Protein AF-A0A059C209-F1 (afdb_monomer_lite)

Secondary structure (DSSP, 8-state):
----HHHHHHHHGGGGS-EE-HHHHS--EESSSSTTS-SSHHHHHTT-HHHHHHHHHHHHHHHHHHT-------------------------------S--

Structure (mmCIF, N/CA/C/O backbone):
data_AF-A0A059C209-F1
#
_entry.id   AF-A0A059C209-F1
#
loop_
_atom_site.group_PDB
_atom_site.id
_atom_site.type_symbol
_atom_site.label_atom_id
_atom_site.label_alt_id
_atom_site.label_comp_id
_atom_site.label_asym_id
_atom_site.label_entity_id
_atom_site.label_seq_id
_atom_site.pdbx_PDB_ins_code
_atom_site.Cartn_x
_atom_site.Cartn_y
_atom_site.Cartn_z
_atom_site.occupancy
_atom_site.B_iso_or_equiv
_atom_site.auth_seq_id
_atom_site.auth_comp_id
_atom_site.auth_asym_id
_atom_site.auth_atom_id
_atom_site.pdbx_PDB_model_num
ATOM 1 N N . MET A 1 1 ? 2.624 15.260 -10.906 1.00 76.06 1 MET A N 1
ATOM 2 C CA . MET A 1 1 ? 3.667 14.310 -10.458 1.00 76.06 1 MET A CA 1
ATOM 3 C C . MET A 1 1 ? 4.395 13.603 -11.607 1.00 76.06 1 MET A C 1
ATOM 5 O O . MET A 1 1 ? 5.435 13.039 -11.329 1.00 76.06 1 MET A O 1
ATOM 9 N N . GLY A 1 2 ? 3.947 13.660 -12.874 1.00 94.69 2 GLY A N 1
ATOM 10 C CA . GLY A 1 2 ? 4.754 13.185 -14.020 1.00 94.69 2 GLY A CA 1
ATOM 11 C C . GLY A 1 2 ? 5.023 11.673 -14.075 1.00 94.69 2 GLY A C 1
ATOM 12 O O . GLY A 1 2 ? 5.881 11.251 -14.838 1.00 94.69 2 GLY A O 1
ATOM 13 N N . LEU A 1 3 ? 4.315 10.880 -13.268 1.00 94.44 3 LEU A N 1
ATOM 14 C CA . LEU A 1 3 ? 4.469 9.430 -13.181 1.00 94.44 3 LEU A CA 1
ATOM 15 C C . LEU A 1 3 ? 3.554 8.733 -14.186 1.00 94.44 3 LEU A C 1
ATOM 17 O O . LEU A 1 3 ? 2.405 9.147 -14.362 1.00 94.44 3 LEU A O 1
ATOM 21 N N . SER A 1 4 ? 4.054 7.671 -14.812 1.00 96.00 4 SER A N 1
ATOM 22 C CA . SER A 1 4 ? 3.241 6.775 -15.630 1.00 96.00 4 SER A CA 1
ATOM 23 C C . SER A 1 4 ? 2.430 5.814 -14.757 1.00 96.00 4 SER A C 1
ATOM 25 O O . SER A 1 4 ? 2.733 5.605 -13.583 1.00 96.00 4 SER A O 1
ATOM 27 N N . GLU A 1 5 ? 1.414 5.176 -15.337 1.00 93.88 5 GLU A N 1
ATOM 28 C CA . GLU A 1 5 ? 0.621 4.147 -14.648 1.00 93.88 5 GLU A CA 1
ATOM 29 C C . GLU A 1 5 ? 1.501 3.012 -14.108 1.00 93.88 5 GLU A C 1
ATOM 31 O O . GLU A 1 5 ? 1.297 2.537 -12.993 1.00 93.88 5 GLU A O 1
ATOM 36 N N . LYS A 1 6 ? 2.540 2.630 -14.861 1.00 93.06 6 LYS A N 1
ATOM 37 C CA . LYS A 1 6 ? 3.509 1.613 -14.436 1.00 93.06 6 LYS A CA 1
ATOM 38 C C . LYS A 1 6 ? 4.283 2.052 -13.197 1.00 93.06 6 LYS A C 1
ATOM 40 O O . LYS A 1 6 ? 4.483 1.240 -12.298 1.00 93.06 6 LYS A O 1
ATOM 45 N N . ASP A 1 7 ? 4.668 3.324 -13.129 1.00 94.81 7 ASP A N 1
ATOM 46 C CA . ASP A 1 7 ? 5.369 3.870 -11.965 1.00 94.81 7 ASP A CA 1
ATOM 47 C C . ASP A 1 7 ? 4.449 3.895 -10.741 1.00 94.81 7 ASP A C 1
ATOM 49 O O . ASP A 1 7 ? 4.870 3.549 -9.641 1.00 94.81 7 ASP A O 1
ATOM 53 N N . ILE A 1 8 ? 3.172 4.241 -10.927 1.00 94.94 8 ILE A N 1
ATOM 54 C CA . ILE A 1 8 ? 2.175 4.253 -9.847 1.00 94.94 8 ILE A CA 1
ATOM 55 C C . ILE A 1 8 ? 1.968 2.840 -9.285 1.00 94.94 8 ILE A C 1
ATOM 57 O O . ILE A 1 8 ? 2.003 2.655 -8.068 1.00 94.94 8 ILE A O 1
ATOM 61 N N . VAL A 1 9 ? 1.803 1.835 -10.153 1.00 91.12 9 VAL A N 1
ATOM 62 C CA . VAL A 1 9 ? 1.647 0.433 -9.730 1.00 91.12 9 VAL A CA 1
ATOM 63 C C . VAL A 1 9 ? 2.910 -0.065 -9.029 1.00 91.12 9 VAL A C 1
ATOM 65 O O . VAL A 1 9 ? 2.813 -0.662 -7.957 1.00 91.12 9 VAL A O 1
ATOM 68 N N . ALA A 1 10 ? 4.095 0.235 -9.563 1.00 92.56 10 ALA A N 1
ATOM 69 C CA . ALA A 1 10 ? 5.353 -0.141 -8.925 1.00 92.56 10 ALA A CA 1
ATOM 70 C C . ALA A 1 10 ? 5.498 0.483 -7.524 1.00 92.56 10 ALA A C 1
ATOM 72 O O . ALA A 1 10 ? 5.878 -0.207 -6.580 1.00 92.56 10 ALA A O 1
ATOM 73 N N . LEU A 1 11 ? 5.133 1.759 -7.362 1.00 93.88 11 LEU A N 1
ATOM 74 C CA . LEU A 1 11 ? 5.176 2.448 -6.069 1.00 93.88 11 LEU A CA 1
ATOM 75 C C . LEU A 1 11 ? 4.139 1.917 -5.076 1.00 93.88 11 LEU A C 1
ATOM 77 O O . LEU A 1 11 ? 4.424 1.871 -3.880 1.00 93.88 11 LEU A O 1
ATOM 81 N N . SER A 1 12 ? 2.968 1.471 -5.542 1.00 91.56 12 SER A N 1
ATOM 82 C CA . SER A 1 12 ? 1.961 0.851 -4.667 1.00 91.56 12 SER A CA 1
ATOM 83 C C . SER A 1 12 ? 2.488 -0.405 -3.959 1.00 91.56 12 SER A C 1
ATOM 85 O O . SER A 1 12 ? 2.101 -0.679 -2.824 1.00 91.56 12 SER A O 1
ATOM 87 N N . GLY A 1 13 ? 3.458 -1.098 -4.568 1.00 90.56 13 GLY A N 1
ATOM 88 C CA . GLY A 1 13 ? 4.155 -2.241 -3.977 1.00 90.56 13 GLY A CA 1
ATOM 89 C C . GLY A 1 13 ? 4.962 -1.916 -2.716 1.00 90.56 13 GLY A C 1
ATOM 90 O O . GLY A 1 13 ? 5.338 -2.830 -1.989 1.00 90.56 13 GLY A O 1
ATOM 91 N N . ALA A 1 14 ? 5.188 -0.637 -2.386 1.00 92.19 14 ALA A N 1
ATOM 92 C CA . ALA A 1 14 ? 5.768 -0.255 -1.096 1.00 92.19 14 ALA A CA 1
ATOM 93 C C . ALA A 1 14 ? 4.936 -0.773 0.096 1.00 92.19 14 ALA A C 1
ATOM 95 O O . ALA A 1 14 ? 5.488 -1.020 1.166 1.00 92.19 14 ALA A O 1
ATOM 96 N N . HIS A 1 15 ? 3.634 -1.004 -0.105 1.00 94.06 15 HIS A N 1
ATOM 97 C CA . HIS A 1 15 ? 2.747 -1.609 0.885 1.00 94.06 15 HIS A CA 1
ATOM 98 C C . HIS A 1 15 ? 2.946 -3.119 1.079 1.00 94.06 15 HIS A C 1
ATOM 100 O O . HIS A 1 15 ? 2.295 -3.695 1.939 1.00 94.06 15 HIS A O 1
ATOM 106 N N . THR A 1 16 ? 3.862 -3.786 0.370 1.00 91.94 16 THR A N 1
ATOM 107 C CA . THR A 1 16 ? 4.299 -5.138 0.767 1.00 91.94 16 THR A CA 1
ATOM 108 C C . THR A 1 16 ? 4.847 -5.148 2.198 1.00 91.94 16 THR A C 1
ATOM 110 O O . THR A 1 16 ? 4.696 -6.138 2.913 1.00 91.94 16 THR A O 1
ATOM 113 N N . LEU A 1 17 ? 5.458 -4.038 2.627 1.00 93.25 17 LEU A N 1
ATOM 114 C CA . LEU A 1 17 ? 6.041 -3.885 3.952 1.00 93.25 17 LEU A CA 1
ATOM 115 C C . LEU A 1 17 ? 5.242 -2.903 4.817 1.00 93.25 17 LEU A C 1
ATOM 117 O O . LEU A 1 17 ? 4.678 -1.914 4.346 1.00 93.25 17 LEU A O 1
ATOM 121 N N . GLY A 1 18 ? 5.276 -3.137 6.125 1.00 92.75 18 GLY A N 1
ATOM 122 C CA . GLY A 1 18 ? 4.732 -2.233 7.130 1.00 92.75 18 GLY A CA 1
ATOM 123 C C . GLY A 1 18 ? 3.217 -2.328 7.315 1.00 92.75 18 GLY A C 1
ATOM 124 O O . GLY A 1 18 ? 2.582 -3.354 7.067 1.00 92.75 18 GLY A O 1
ATOM 125 N N . ARG A 1 19 ? 2.642 -1.253 7.860 1.00 92.88 19 ARG A N 1
ATOM 126 C CA . ARG A 1 19 ? 1.245 -1.194 8.302 1.00 92.88 19 ARG A CA 1
ATOM 127 C C . ARG A 1 19 ? 0.703 0.229 8.289 1.00 92.88 19 ARG A C 1
ATOM 129 O O . ARG A 1 19 ? 1.471 1.193 8.322 1.00 92.88 19 ARG A O 1
ATOM 136 N N . ALA A 1 20 ? -0.616 0.348 8.304 1.00 93.00 20 ALA A N 1
ATOM 137 C CA . ALA A 1 20 ? -1.297 1.581 8.656 1.00 93.00 20 ALA A CA 1
ATOM 138 C C . ALA A 1 20 ? -1.257 1.808 10.179 1.00 93.00 20 ALA A C 1
ATOM 140 O O . ALA A 1 20 ? -1.205 0.856 10.966 1.00 93.00 20 ALA A O 1
ATOM 141 N N . HIS A 1 21 ? -1.261 3.082 10.568 1.00 91.81 21 HIS A N 1
ATOM 142 C CA . HIS A 1 21 ? -1.246 3.540 11.953 1.00 91.81 21 HIS A CA 1
ATOM 143 C C . HIS A 1 21 ? -2.415 4.495 12.186 1.00 91.81 21 HIS A C 1
ATOM 145 O O . HIS A 1 21 ? -2.499 5.544 11.531 1.00 91.81 21 HIS A O 1
ATOM 151 N N . GLN A 1 22 ? -3.281 4.157 13.145 1.00 91.81 22 GLN A N 1
ATOM 152 C CA . GLN A 1 22 ? -4.522 4.885 13.406 1.00 91.81 22 GLN A CA 1
ATOM 153 C C . GLN A 1 22 ? -4.275 6.376 13.654 1.00 91.81 22 GLN A C 1
ATOM 155 O O . GLN A 1 22 ? -5.011 7.210 13.131 1.00 91.81 22 GLN A O 1
ATOM 160 N N . GLU A 1 23 ? -3.223 6.726 14.399 1.00 92.81 23 GLU A N 1
ATOM 161 C CA . GLU A 1 23 ? -2.905 8.115 14.732 1.00 92.81 23 GLU A CA 1
ATOM 162 C C . GLU A 1 23 ? -2.464 8.965 13.530 1.00 92.81 23 GLU A C 1
ATOM 164 O O . GLU A 1 23 ? -2.494 10.191 13.611 1.00 92.81 23 GLU A O 1
ATOM 169 N N . ARG A 1 24 ? -2.063 8.339 12.414 1.00 91.12 24 ARG A N 1
ATOM 170 C CA . ARG A 1 24 ? -1.569 9.040 11.216 1.00 91.12 24 ARG A CA 1
ATOM 171 C C . ARG A 1 24 ? -2.577 9.068 10.079 1.00 91.12 24 ARG A C 1
ATOM 173 O O . ARG A 1 24 ? -2.705 10.090 9.414 1.00 91.12 24 ARG A O 1
ATOM 180 N N . SER A 1 25 ? -3.247 7.946 9.825 1.00 88.88 25 SER A N 1
ATOM 181 C CA . SER A 1 25 ? -4.127 7.784 8.661 1.00 88.88 25 SER A CA 1
ATOM 182 C C . SER A 1 25 ? -5.595 7.575 9.020 1.00 88.88 25 SER A C 1
ATOM 184 O O . SER A 1 25 ? -6.436 7.618 8.128 1.00 88.88 25 SER A O 1
ATOM 186 N N . GLY A 1 26 ? -5.923 7.330 10.293 1.00 90.06 26 GLY A N 1
ATOM 187 C CA . GLY A 1 26 ? -7.264 6.904 10.693 1.00 90.06 26 GLY A CA 1
ATOM 188 C C . GLY A 1 26 ? -7.579 5.436 10.373 1.00 90.06 26 GLY A C 1
ATOM 189 O O . GLY A 1 26 ? -8.730 5.028 10.540 1.00 90.06 26 GLY A O 1
ATOM 190 N N . PHE A 1 27 ? -6.580 4.655 9.945 1.00 86.12 27 PHE A N 1
ATOM 191 C CA . PHE A 1 27 ? -6.680 3.217 9.691 1.00 86.12 27 PHE A CA 1
ATOM 192 C C . PHE A 1 27 ? -5.605 2.463 10.473 1.00 86.12 27 PHE A C 1
ATOM 194 O O . PHE A 1 27 ? -4.464 2.920 10.548 1.00 86.12 27 PHE A O 1
ATOM 201 N N . ASP A 1 28 ? -5.950 1.288 10.995 1.00 92.06 28 ASP A N 1
ATOM 202 C CA . ASP A 1 28 ? -5.020 0.402 11.690 1.00 92.06 28 ASP A CA 1
ATOM 203 C C . ASP A 1 28 ? -4.965 -0.973 11.026 1.00 92.06 28 ASP A C 1
ATOM 205 O O . ASP A 1 28 ? -5.999 -1.540 10.671 1.00 92.06 28 ASP A O 1
ATOM 209 N N . GLY A 1 29 ? -3.754 -1.511 10.887 1.00 91.50 29 GLY A N 1
ATOM 210 C CA . GLY A 1 29 ? -3.534 -2.883 10.431 1.00 91.50 29 GLY A CA 1
ATOM 211 C C . GLY A 1 29 ? -2.432 -3.023 9.380 1.00 91.50 29 GLY A C 1
ATOM 212 O O . GLY A 1 29 ? -2.065 -2.047 8.719 1.00 91.50 29 GLY A O 1
ATOM 213 N N . PRO A 1 30 ? -1.851 -4.226 9.248 1.00 92.25 30 PRO A N 1
ATOM 214 C CA . PRO A 1 30 ? -0.844 -4.508 8.237 1.00 92.25 30 PRO A CA 1
ATOM 215 C C . PRO A 1 30 ? -1.463 -4.576 6.838 1.00 92.25 30 PRO A C 1
ATOM 217 O O . PRO A 1 30 ? -2.629 -4.926 6.673 1.00 92.25 30 PRO A O 1
ATOM 220 N N . TRP A 1 31 ? -0.659 -4.261 5.826 1.00 89.50 31 TRP A N 1
ATOM 221 C CA . TRP A 1 31 ? -1.081 -4.325 4.424 1.00 89.50 31 TRP A CA 1
ATOM 222 C C . TRP A 1 31 ? -1.024 -5.738 3.834 1.00 89.50 31 TRP A C 1
ATOM 224 O O . TRP A 1 31 ? -1.649 -5.989 2.810 1.00 89.50 31 TRP A O 1
ATOM 234 N N . THR A 1 32 ? -0.268 -6.641 4.464 1.00 90.31 32 THR A N 1
ATOM 235 C CA . THR A 1 32 ? -0.080 -8.056 4.106 1.00 90.31 32 THR A CA 1
ATOM 236 C C . THR A 1 32 ? -0.084 -8.914 5.376 1.00 90.31 32 THR A C 1
ATOM 238 O O 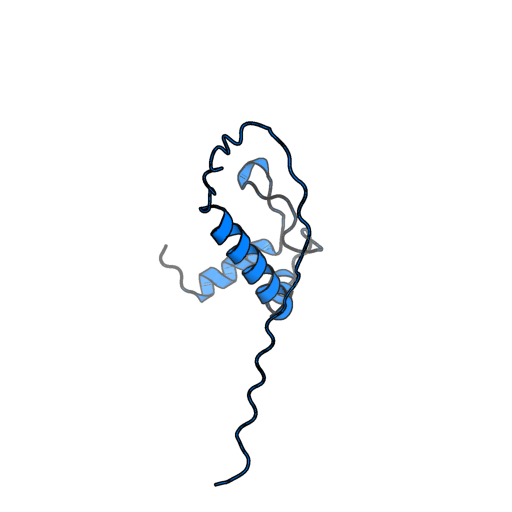. THR A 1 32 ? 0.013 -8.388 6.486 1.00 90.31 32 THR A O 1
ATOM 241 N N . GLN A 1 33 ? -0.200 -10.243 5.252 1.00 89.44 33 GLN A N 1
ATOM 242 C CA . GLN A 1 33 ? -0.159 -11.131 6.428 1.00 89.44 33 GLN A CA 1
ATOM 243 C C . GLN A 1 33 ? 1.215 -11.153 7.116 1.00 89.44 33 GLN A C 1
ATOM 245 O O . GLN A 1 33 ? 1.295 -11.287 8.336 1.00 89.44 33 GLN A O 1
ATOM 250 N N . GLU A 1 34 ? 2.292 -10.992 6.343 1.00 91.56 34 GLU A N 1
ATOM 251 C CA . GLU A 1 34 ? 3.675 -10.969 6.827 1.00 91.56 34 GLU A CA 1
ATOM 252 C C . GLU A 1 34 ? 4.320 -9.593 6.540 1.00 91.56 34 GLU A C 1
ATOM 254 O O . GLU A 1 34 ? 5.170 -9.478 5.659 1.00 91.56 34 GLU A O 1
ATOM 259 N N . PRO A 1 35 ? 3.983 -8.527 7.292 1.00 91.06 35 PRO A N 1
ATOM 260 C CA . PRO A 1 35 ? 4.353 -7.139 6.964 1.00 91.06 35 PRO A CA 1
ATOM 261 C C . PRO A 1 35 ? 5.857 -6.819 7.047 1.00 91.06 35 PRO A C 1
ATOM 263 O O . PRO A 1 35 ? 6.271 -5.700 6.752 1.00 91.06 35 PRO A O 1
ATOM 266 N N . LEU A 1 36 ? 6.689 -7.762 7.492 1.00 93.31 36 LEU A N 1
ATOM 267 C CA . LEU A 1 36 ? 8.150 -7.618 7.566 1.00 93.31 36 LEU A CA 1
ATOM 268 C C . LEU A 1 36 ? 8.881 -8.443 6.497 1.00 93.31 36 LEU A C 1
ATOM 270 O O . LEU A 1 36 ? 10.111 -8.460 6.471 1.00 93.31 36 LEU A O 1
ATOM 274 N N . LYS A 1 37 ? 8.140 -9.135 5.628 1.00 93.00 37 LYS A N 1
ATOM 275 C CA . LYS A 1 37 ? 8.679 -9.984 4.573 1.00 93.00 37 LYS A CA 1
ATOM 276 C C . LYS A 1 37 ? 8.466 -9.311 3.227 1.00 93.00 37 LYS A C 1
ATOM 278 O O . LYS A 1 37 ? 7.349 -8.970 2.858 1.00 93.00 37 LYS A O 1
ATOM 283 N N . PHE A 1 38 ? 9.553 -9.124 2.487 1.00 93.19 38 PHE A N 1
ATOM 284 C CA . PHE A 1 38 ? 9.465 -8.591 1.136 1.00 93.19 38 PHE A CA 1
ATOM 285 C C . PHE A 1 38 ? 9.145 -9.719 0.154 1.00 93.19 38 PHE A C 1
ATOM 287 O O . PHE A 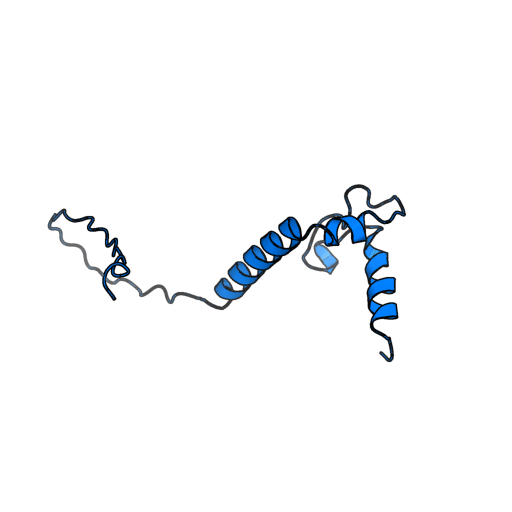1 38 ? 10.000 -10.554 -0.144 1.00 93.19 38 PHE A O 1
ATOM 294 N N . ASP A 1 39 ? 7.907 -9.751 -0.326 1.00 92.06 39 ASP A N 1
ATOM 295 C CA . ASP A 1 39 ? 7.429 -10.682 -1.341 1.00 92.06 39 ASP A CA 1
ATOM 296 C C . ASP A 1 39 ? 6.314 -10.057 -2.209 1.00 92.06 39 ASP A C 1
ATOM 298 O O . ASP A 1 39 ? 6.026 -8.861 -2.143 1.00 92.06 39 ASP A O 1
ATOM 302 N N . ASN A 1 40 ? 5.689 -10.866 -3.065 1.00 92.12 40 ASN A N 1
ATOM 303 C CA . ASN A 1 40 ? 4.599 -10.423 -3.938 1.00 92.12 40 ASN A CA 1
ATOM 304 C C . ASN A 1 40 ? 3.208 -10.637 -3.319 1.00 92.12 40 ASN A C 1
ATOM 306 O O . ASN A 1 40 ? 2.210 -10.514 -4.030 1.00 92.12 40 ASN A O 1
ATOM 310 N N . SER A 1 41 ? 3.114 -10.969 -2.025 1.00 90.25 41 SER A N 1
ATOM 311 C CA . SER A 1 41 ? 1.837 -11.289 -1.372 1.00 90.25 41 SER A CA 1
ATOM 312 C C . SER A 1 41 ? 0.837 -10.141 -1.467 1.00 90.25 41 SER A C 1
ATOM 314 O O . SER A 1 41 ? -0.338 -10.403 -1.707 1.00 90.25 41 SER A O 1
ATOM 316 N N . TYR A 1 42 ? 1.305 -8.886 -1.393 1.00 89.75 42 TYR A N 1
ATOM 317 C CA . TYR A 1 42 ? 0.484 -7.698 -1.631 1.00 89.75 42 TYR A CA 1
ATOM 318 C C . TYR A 1 42 ? -0.284 -7.828 -2.949 1.00 89.75 42 TYR A C 1
ATOM 320 O O . TYR A 1 42 ? -1.504 -7.943 -2.934 1.00 89.75 42 TYR A O 1
ATOM 328 N N . PHE A 1 43 ? 0.413 -7.924 -4.084 1.00 89.75 43 PHE A N 1
ATOM 329 C CA . PHE A 1 43 ? -0.215 -8.027 -5.405 1.00 89.75 43 PHE A CA 1
ATOM 330 C C . PHE A 1 43 ? -1.027 -9.310 -5.612 1.00 89.75 43 PHE A C 1
ATOM 332 O O . PHE A 1 43 ? -1.964 -9.310 -6.402 1.00 89.75 43 PHE A O 1
ATOM 339 N N . VAL A 1 44 ? -0.686 -10.409 -4.935 1.00 88.88 44 VAL A N 1
ATOM 340 C CA . VAL A 1 44 ? -1.467 -11.654 -5.008 1.00 88.88 44 VAL A CA 1
ATOM 341 C C . VAL A 1 44 ? -2.828 -11.491 -4.334 1.00 88.88 44 VAL A C 1
ATOM 343 O O . VAL A 1 44 ? -3.822 -11.946 -4.888 1.00 88.88 44 VAL A O 1
ATOM 346 N N . MET A 1 45 ? -2.910 -10.788 -3.202 1.00 82.06 45 MET A N 1
ATOM 347 C CA . MET A 1 45 ? -4.201 -10.503 -2.562 1.00 82.06 45 MET A CA 1
ATOM 348 C C . MET A 1 45 ? -5.102 -9.623 -3.437 1.00 82.06 45 MET A C 1
ATOM 350 O O . MET A 1 45 ? -6.312 -9.810 -3.442 1.00 82.06 45 MET A O 1
ATOM 354 N N . TRP A 1 46 ? -4.521 -8.715 -4.227 1.00 78.31 46 TRP A N 1
ATOM 355 C CA . TRP A 1 46 ? -5.257 -7.903 -5.207 1.00 78.31 46 TRP A CA 1
ATOM 356 C C . TRP A 1 46 ? -5.556 -8.628 -6.530 1.00 78.31 46 TRP A C 1
ATOM 358 O O . TRP A 1 46 ? -6.165 -8.045 -7.418 1.00 78.31 46 TRP A O 1
ATOM 368 N N . GLN A 1 47 ? -5.114 -9.872 -6.713 1.00 80.12 47 GLN A N 1
ATOM 369 C CA . GLN A 1 47 ? -5.524 -10.687 -7.863 1.00 80.12 47 GLN A CA 1
ATOM 370 C C . GLN A 1 47 ? -6.757 -11.542 -7.556 1.00 80.12 47 GLN A C 1
ATOM 372 O O . GLN A 1 47 ? -7.356 -12.090 -8.478 1.00 80.12 47 GLN A O 1
ATOM 377 N N . ASP A 1 48 ? -7.153 -11.649 -6.285 1.00 81.06 48 ASP A N 1
ATOM 378 C CA . ASP A 1 48 ? -8.386 -12.322 -5.891 1.00 81.06 48 ASP A CA 1
ATOM 379 C C . ASP A 1 48 ? -9.592 -11.405 -6.161 1.00 81.06 48 ASP A C 1
ATOM 381 O O . ASP A 1 48 ? -9.935 -10.521 -5.370 1.00 81.06 48 ASP A O 1
ATOM 385 N N . GLU A 1 49 ? -10.220 -11.601 -7.323 1.00 76.88 49 GLU A N 1
ATOM 386 C CA . GLU A 1 49 ? -11.381 -10.825 -7.768 1.00 76.88 49 GLU A CA 1
ATOM 387 C C . GLU A 1 49 ? -12.538 -10.885 -6.761 1.00 76.88 49 GLU A C 1
ATOM 389 O O . GLU A 1 49 ? -13.165 -9.862 -6.471 1.00 76.88 49 GLU A O 1
ATOM 394 N N . ASP A 1 50 ? -12.793 -12.055 -6.169 1.00 78.44 50 ASP A N 1
ATOM 395 C CA . ASP A 1 50 ? -13.891 -12.246 -5.222 1.00 78.44 50 ASP A CA 1
ATOM 396 C C . ASP A 1 50 ? -13.684 -11.426 -3.945 1.00 78.44 50 ASP A C 1
ATOM 398 O O . ASP A 1 50 ? -14.643 -10.879 -3.388 1.00 78.44 50 ASP A O 1
ATOM 402 N N . ALA A 1 51 ? -12.441 -11.327 -3.470 1.00 75.56 51 ALA A N 1
ATOM 403 C CA . ALA A 1 51 ? -12.093 -10.489 -2.328 1.00 75.56 51 ALA A CA 1
ATOM 404 C C . ALA A 1 51 ? -12.293 -8.999 -2.652 1.00 75.56 51 ALA A C 1
ATOM 406 O O . ALA A 1 51 ? -12.939 -8.280 -1.884 1.00 75.56 51 ALA A O 1
ATOM 407 N N . ILE A 1 52 ? -11.841 -8.556 -3.831 1.00 82.81 52 ILE A N 1
ATOM 408 C CA . ILE A 1 52 ? -11.983 -7.162 -4.276 1.00 82.81 52 ILE A CA 1
ATOM 409 C C . ILE A 1 52 ? -13.450 -6.761 -4.400 1.00 82.81 52 ILE A C 1
ATOM 411 O O . ILE A 1 52 ? -13.838 -5.689 -3.930 1.00 82.81 52 ILE A O 1
ATOM 415 N N . PHE A 1 53 ? -14.289 -7.601 -5.009 1.00 86.75 53 PHE A N 1
ATOM 416 C CA . PHE A 1 53 ? -15.701 -7.271 -5.193 1.00 86.75 53 PHE A CA 1
ATOM 417 C C . PHE A 1 53 ? -16.443 -7.140 -3.863 1.00 86.75 53 PHE A C 1
ATOM 419 O O . PHE A 1 53 ? -17.280 -6.244 -3.714 1.00 86.75 53 PHE A O 1
ATOM 426 N N . ARG A 1 54 ? -16.122 -7.988 -2.877 1.00 83.00 54 ARG A N 1
ATOM 427 C CA . ARG A 1 54 ? -16.699 -7.892 -1.528 1.00 83.00 54 ARG A CA 1
ATOM 428 C C . ARG A 1 54 ? -16.294 -6.586 -0.848 1.00 83.00 54 ARG A C 1
ATOM 430 O O . ARG A 1 54 ? -17.173 -5.860 -0.378 1.00 83.00 54 ARG A O 1
ATOM 437 N N . ASP A 1 55 ? -15.006 -6.254 -0.850 1.00 83.31 55 ASP A N 1
ATOM 438 C CA . ASP A 1 55 ? -14.496 -5.037 -0.208 1.00 83.31 55 ASP A CA 1
ATOM 439 C C . ASP A 1 55 ? -15.008 -3.762 -0.892 1.00 83.31 55 ASP A C 1
ATOM 441 O O . ASP A 1 55 ? -15.376 -2.788 -0.221 1.00 83.31 55 ASP A O 1
ATOM 445 N N . TYR A 1 56 ? -15.127 -3.786 -2.224 1.00 84.38 56 TYR A N 1
ATOM 446 C CA . TYR A 1 56 ? -15.745 -2.713 -2.997 1.00 84.38 56 TYR A CA 1
ATOM 447 C C . TYR A 1 56 ? -17.221 -2.532 -2.629 1.00 84.38 56 TYR A C 1
ATOM 449 O O . TYR A 1 56 ? -17.645 -1.415 -2.330 1.00 84.38 56 TYR A O 1
ATOM 457 N N . ALA A 1 57 ? -18.005 -3.614 -2.589 1.00 88.38 57 ALA A N 1
ATOM 458 C CA . ALA A 1 57 ? -19.425 -3.553 -2.250 1.00 88.38 57 ALA A CA 1
ATOM 459 C C . ALA A 1 57 ? -19.661 -3.022 -0.824 1.00 88.38 57 ALA A C 1
ATOM 461 O O . ALA A 1 57 ? -20.536 -2.175 -0.613 1.00 88.38 57 ALA A O 1
ATOM 462 N N . ILE A 1 58 ? -18.857 -3.467 0.150 1.00 84.50 58 ILE A N 1
ATOM 463 C CA . ILE A 1 58 ? -18.912 -2.990 1.541 1.00 84.50 58 ILE A CA 1
ATOM 464 C C . ILE A 1 58 ? -18.601 -1.492 1.606 1.00 84.50 58 ILE A C 1
ATOM 466 O O . ILE A 1 58 ? -19.345 -0.724 2.223 1.00 84.50 58 ILE A O 1
ATOM 470 N N . SER A 1 59 ? -17.527 -1.064 0.945 1.00 84.00 59 SER A N 1
ATOM 471 C CA . SER A 1 59 ? -17.099 0.335 0.936 1.00 84.00 59 SER A CA 1
ATOM 472 C C . SER A 1 59 ? -18.126 1.235 0.252 1.00 84.00 59 SER A C 1
ATOM 474 O O . SER A 1 59 ? -18.481 2.283 0.791 1.00 84.00 59 SER A O 1
ATOM 476 N N . HIS A 1 60 ? -18.667 0.805 -0.890 1.00 85.25 60 HIS A N 1
ATOM 477 C CA . HIS A 1 60 ? -19.692 1.538 -1.629 1.00 85.25 60 HIS A CA 1
ATOM 478 C C . HIS A 1 60 ? -20.972 1.710 -0.801 1.00 85.25 60 HIS A C 1
ATOM 480 O O . HIS A 1 60 ? -21.554 2.798 -0.768 1.00 85.25 60 HIS A O 1
ATOM 486 N N . LYS A 1 61 ? -21.392 0.670 -0.069 1.00 87.75 61 LYS A N 1
ATOM 487 C CA . LYS A 1 61 ? -22.520 0.759 0.866 1.00 87.75 61 LYS A CA 1
ATOM 488 C C . LYS A 1 61 ? -22.241 1.756 1.99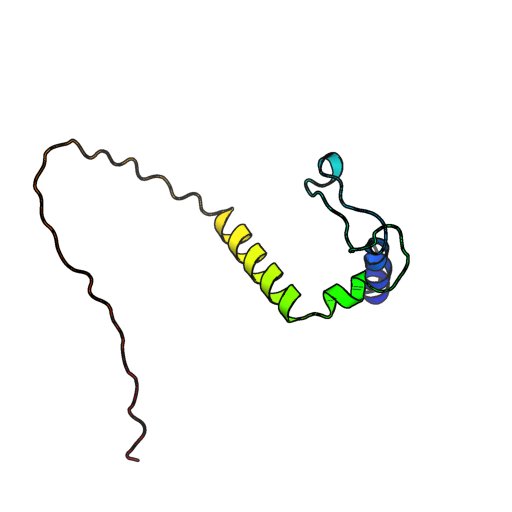3 1.00 87.75 61 LYS A C 1
ATOM 490 O O . LYS A 1 61 ? -23.041 2.660 2.218 1.00 87.75 61 LYS A O 1
ATOM 495 N N . LYS A 1 62 ? -21.087 1.641 2.657 1.00 82.94 62 LYS A N 1
ATOM 496 C CA . LYS A 1 62 ? -20.694 2.538 3.755 1.00 82.94 62 LYS A CA 1
ATOM 497 C C . LYS A 1 62 ? -20.619 4.001 3.307 1.00 82.94 62 LYS A C 1
ATOM 499 O O . LYS A 1 62 ? -21.064 4.889 4.030 1.00 82.94 62 LYS A O 1
ATOM 504 N N . LEU A 1 63 ? -20.091 4.254 2.108 1.00 83.25 63 LEU A N 1
ATOM 505 C CA . LEU A 1 63 ? -20.044 5.589 1.512 1.00 83.25 63 LEU A CA 1
ATOM 506 C C . LEU A 1 63 ? -21.450 6.127 1.217 1.00 83.25 63 LEU A C 1
ATOM 508 O O . LEU A 1 63 ? -21.726 7.293 1.490 1.00 83.25 63 LEU A O 1
ATOM 512 N N . SER A 1 64 ? -22.345 5.273 0.715 1.00 84.38 64 SER A N 1
ATOM 513 C CA . SER A 1 64 ? -23.741 5.639 0.444 1.00 84.38 64 SER A CA 1
ATOM 514 C C . SER A 1 64 ? -24.493 6.038 1.723 1.00 84.38 64 SER A C 1
ATOM 516 O O . SER A 1 64 ? -25.348 6.919 1.691 1.00 84.38 64 SER A O 1
ATOM 518 N N . GLU A 1 65 ? -24.155 5.432 2.862 1.00 82.12 65 GLU A N 1
ATOM 519 C CA . GLU A 1 65 ? -24.777 5.712 4.162 1.00 82.12 65 GLU A CA 1
ATOM 520 C C . GLU A 1 65 ? -24.177 6.942 4.874 1.00 82.12 65 GLU A C 1
ATOM 522 O O . GLU A 1 65 ?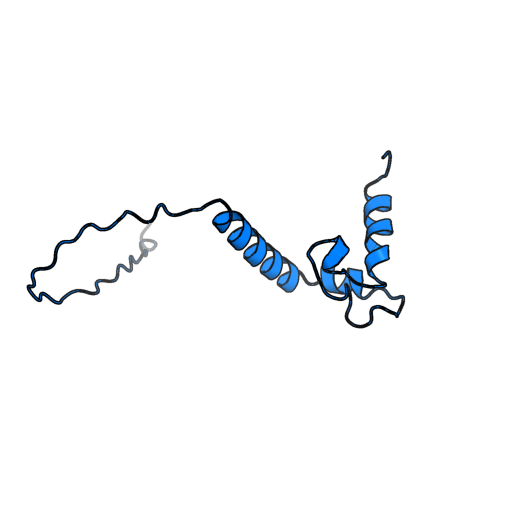 -24.875 7.606 5.635 1.00 82.12 65 GLU A O 1
ATOM 527 N N . LEU A 1 66 ? -22.923 7.316 4.590 1.00 75.19 66 LEU A N 1
ATOM 528 C CA . LEU A 1 66 ? -22.241 8.475 5.198 1.00 75.19 66 LEU A CA 1
ATOM 529 C C . LEU A 1 66 ? -22.896 9.833 4.877 1.00 75.19 66 LEU A C 1
ATOM 531 O O . LEU A 1 66 ? -22.743 10.780 5.647 1.00 75.19 66 LEU A O 1
ATOM 535 N N . GLY A 1 67 ? -23.637 9.933 3.770 1.00 64.69 67 GLY A N 1
ATOM 536 C CA . GLY A 1 67 ? -24.439 11.111 3.406 1.00 64.69 67 GLY A CA 1
ATOM 537 C C . GLY A 1 67 ? -25.927 10.993 3.750 1.00 64.69 67 GLY A C 1
ATOM 538 O O . GLY A 1 67 ? -26.674 11.959 3.592 1.00 64.69 67 GLY A O 1
ATOM 539 N N . PHE A 1 68 ? -26.376 9.826 4.218 1.00 54.78 68 PHE A N 1
ATOM 540 C CA . PHE A 1 68 ? -27.765 9.587 4.580 1.00 54.78 68 PHE A CA 1
ATOM 541 C C . PHE A 1 68 ? -27.940 9.815 6.082 1.00 54.78 68 PHE A C 1
ATOM 543 O O . PHE A 1 68 ? -27.856 8.896 6.890 1.00 54.78 68 PHE A O 1
ATOM 550 N N . MET A 1 69 ? -28.198 11.064 6.473 1.00 59.00 69 MET A N 1
ATOM 551 C CA . MET A 1 69 ? -28.813 11.335 7.769 1.00 59.00 69 MET A CA 1
ATOM 552 C C . MET A 1 69 ? -30.330 11.233 7.589 1.00 59.00 69 MET A C 1
ATOM 554 O O . MET A 1 69 ? -30.932 12.203 7.117 1.00 59.00 69 MET A O 1
ATOM 558 N N . PRO A 1 70 ? -30.992 10.112 7.939 1.00 56.69 70 PRO A N 1
ATOM 559 C CA . PRO A 1 70 ? -32.436 10.140 8.045 1.00 56.69 70 PRO A CA 1
ATOM 560 C C . PRO A 1 70 ? -32.743 11.165 9.131 1.00 56.69 70 PRO A C 1
ATOM 562 O O . PRO A 1 70 ? -32.386 10.975 10.295 1.00 56.69 70 PRO A O 1
ATOM 565 N N . SER A 1 71 ? -33.356 12.286 8.749 1.00 49.84 71 SER A N 1
ATOM 566 C CA . SER A 1 71 ? -34.016 13.149 9.717 1.00 49.84 71 SER A CA 1
ATOM 567 C C . SER A 1 71 ? -34.925 12.227 10.513 1.00 49.84 71 SER A C 1
ATOM 569 O O . SER A 1 71 ? -35.882 11.670 9.967 1.00 49.84 71 SER A O 1
ATOM 571 N N . SER A 1 72 ? -34.570 11.985 11.775 1.00 55.12 72 SER A N 1
ATOM 572 C CA . SER A 1 72 ? -35.464 11.355 12.722 1.00 55.12 72 SER A CA 1
ATOM 573 C C . SER A 1 72 ? -36.668 12.275 12.780 1.00 55.12 72 SER A C 1
ATOM 575 O O . SER A 1 72 ? -36.666 13.314 13.442 1.00 55.12 72 SER A O 1
ATOM 577 N N . SER A 1 73 ? -37.682 11.929 11.988 1.00 49.03 73 SER A N 1
ATOM 578 C CA . SER A 1 73 ? -38.984 12.552 12.060 1.00 49.03 73 SER A CA 1
ATOM 579 C C . SER A 1 73 ? -39.405 12.380 13.501 1.00 49.03 73 SER A C 1
ATOM 581 O O . SER A 1 73 ? -39.686 11.276 13.965 1.00 49.03 73 SER A O 1
ATOM 583 N N . ARG A 1 74 ? -39.304 13.491 14.228 1.00 52.88 74 ARG A N 1
ATOM 584 C CA . ARG A 1 74 ? -39.719 13.675 15.604 1.00 52.88 74 ARG A CA 1
ATOM 585 C C . ARG A 1 74 ? -41.165 13.211 15.676 1.00 52.88 74 ARG A C 1
ATOM 587 O O . ARG A 1 74 ? -42.079 13.974 15.376 1.00 52.88 74 ARG A O 1
ATOM 594 N N . SER A 1 75 ? -41.359 11.944 16.023 1.00 44.22 75 SER A N 1
ATOM 595 C CA . SER A 1 75 ? -42.673 11.363 16.223 1.00 44.22 75 SER A CA 1
ATOM 596 C C . SER A 1 75 ? -43.230 11.972 17.504 1.00 44.22 75 SER A C 1
ATOM 598 O O . SER A 1 75 ? -42.957 11.522 18.614 1.00 44.22 75 SER A O 1
ATOM 600 N N . LYS A 1 76 ? -43.976 13.072 17.360 1.00 49.44 76 LYS A N 1
ATOM 601 C CA . LYS A 1 76 ? -45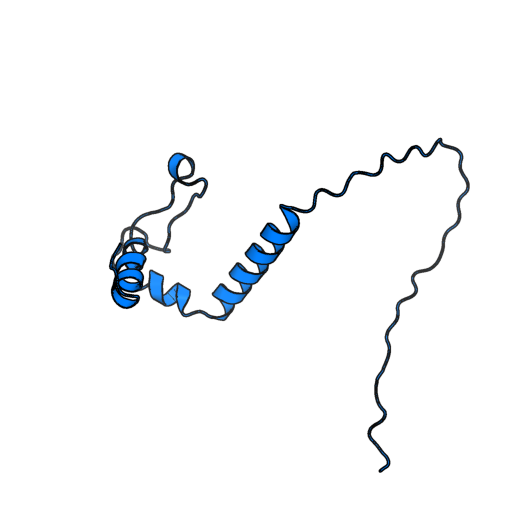.023 13.406 18.320 1.00 49.44 76 LYS A CA 1
ATOM 602 C C . LYS A 1 76 ? -46.167 12.435 18.053 1.00 49.44 76 LYS A C 1
ATOM 604 O O . LYS A 1 76 ? -47.082 12.759 17.306 1.00 49.44 76 LYS A O 1
ATOM 609 N N . THR A 1 77 ? -46.119 11.273 18.689 1.00 37.34 77 THR A N 1
ATOM 610 C CA . THR A 1 77 ? -47.326 10.484 18.923 1.00 37.34 77 THR A CA 1
ATOM 611 C C . THR A 1 77 ? -47.597 10.523 20.414 1.00 37.34 77 THR A C 1
ATOM 613 O O . THR A 1 77 ? -46.948 9.861 21.219 1.00 37.34 77 THR A O 1
ATOM 616 N N . VAL A 1 78 ? -48.535 11.402 20.764 1.00 45.59 78 VAL A N 1
ATOM 617 C CA . VAL A 1 78 ? -49.274 11.374 22.022 1.00 45.59 78 VAL A CA 1
ATOM 618 C C . VAL A 1 78 ? -49.869 9.978 22.179 1.00 45.59 78 VAL A C 1
ATOM 620 O O . VAL A 1 78 ? -50.498 9.458 21.259 1.00 45.59 78 VAL A O 1
ATOM 623 N N . ALA A 1 79 ? -49.636 9.370 23.338 1.00 43.03 79 ALA A N 1
ATOM 624 C CA . ALA A 1 79 ? -50.264 8.120 23.726 1.00 43.03 79 ALA A CA 1
ATOM 625 C C . ALA A 1 79 ? -51.792 8.248 23.658 1.00 43.03 79 ALA A C 1
ATOM 627 O O . ALA A 1 79 ? -52.334 9.217 24.182 1.00 43.03 79 ALA A O 1
ATOM 628 N N . ASN A 1 80 ? -52.462 7.275 23.037 1.00 43.31 80 ASN A N 1
ATOM 629 C CA . ASN A 1 80 ? -53.619 6.566 23.596 1.00 43.31 80 ASN A CA 1
ATOM 630 C C . ASN A 1 80 ? -53.978 5.372 22.698 1.00 43.31 80 ASN A C 1
ATOM 632 O O . ASN A 1 80 ? -53.972 5.471 21.474 1.00 43.31 80 ASN A O 1
ATOM 636 N N . GLY A 1 81 ? -54.185 4.220 23.334 1.00 49.09 81 GLY A N 1
ATOM 637 C CA . GLY A 1 81 ? -54.144 2.907 22.700 1.00 49.09 81 GLY A CA 1
ATOM 638 C C . GLY A 1 81 ? -55.342 2.526 21.832 1.00 49.09 81 GLY A C 1
ATOM 639 O O . GLY A 1 81 ? -56.457 2.990 22.034 1.00 49.09 81 GLY A O 1
ATOM 640 N N . ALA A 1 82 ? -55.079 1.594 20.917 1.00 39.09 82 ALA A N 1
ATOM 641 C CA . ALA A 1 82 ? -55.987 0.550 20.447 1.00 39.09 82 ALA A CA 1
ATOM 642 C C . ALA A 1 82 ? -55.159 -0.464 19.635 1.00 39.09 82 ALA A C 1
ATOM 644 O O . ALA A 1 82 ? -54.400 -0.091 18.744 1.00 39.09 82 ALA A O 1
ATOM 645 N N . ILE A 1 83 ? -55.273 -1.743 19.987 1.00 53.03 83 ILE A N 1
ATOM 646 C CA . ILE A 1 83 ? -54.652 -2.888 19.308 1.00 53.03 83 ILE A CA 1
ATOM 647 C C . ILE A 1 83 ? -55.343 -3.110 17.960 1.00 53.03 83 ILE A C 1
ATOM 649 O O . ILE A 1 83 ? -56.556 -3.274 17.965 1.00 53.03 83 ILE A O 1
ATOM 653 N N . LEU A 1 84 ? -54.592 -3.240 16.857 1.00 51.78 84 LEU A N 1
ATOM 654 C CA . LEU A 1 84 ? -55.013 -4.012 15.678 1.00 51.78 84 LEU A CA 1
ATOM 655 C C . LEU A 1 84 ? -53.799 -4.677 15.009 1.00 51.78 84 LEU A C 1
ATOM 657 O O . LEU A 1 84 ? -52.894 -4.018 14.503 1.00 51.78 84 LEU A O 1
ATOM 661 N N . ALA A 1 85 ? -53.799 -6.008 15.038 1.00 50.88 85 ALA A N 1
ATOM 662 C CA . ALA A 1 85 ? -52.927 -6.875 14.260 1.00 50.88 85 ALA A CA 1
ATOM 663 C C . ALA A 1 85 ? -53.430 -6.983 12.810 1.00 50.88 85 ALA A C 1
ATOM 665 O O . ALA A 1 85 ? -54.638 -6.998 12.609 1.00 50.88 85 ALA A O 1
ATOM 666 N N . GLN A 1 86 ? -52.518 -7.126 11.838 1.00 41.38 86 GLN A N 1
ATOM 667 C CA . GLN A 1 86 ? -52.536 -8.132 10.753 1.00 41.38 86 GLN A CA 1
ATOM 668 C C . GLN A 1 86 ? -51.743 -7.689 9.519 1.00 41.38 86 GLN A C 1
ATOM 670 O O . GLN A 1 86 ? -51.868 -6.563 9.053 1.00 41.38 86 GLN A O 1
ATOM 675 N N . GLY A 1 87 ? -51.048 -8.664 8.921 1.00 46.81 87 GLY A N 1
ATOM 676 C CA . GLY A 1 87 ? -50.948 -8.759 7.463 1.00 46.81 87 GLY A CA 1
ATOM 677 C C . GLY A 1 87 ? -49.545 -8.659 6.879 1.00 46.81 87 GLY A C 1
ATOM 678 O O . GLY A 1 87 ? -49.220 -7.676 6.227 1.00 46.81 87 GLY A O 1
ATOM 679 N N . ALA A 1 88 ? -48.740 -9.711 7.028 1.00 53.44 88 ALA A N 1
ATOM 680 C CA . ALA A 1 88 ? -47.676 -9.982 6.068 1.00 53.44 88 ALA A CA 1
ATOM 681 C C . ALA A 1 88 ? -48.318 -10.372 4.725 1.00 53.44 88 ALA A C 1
ATOM 683 O O . ALA A 1 88 ? -49.059 -11.352 4.668 1.00 53.44 88 ALA A O 1
ATOM 684 N N . VAL A 1 89 ? -48.038 -9.627 3.655 1.00 45.53 89 VAL A N 1
ATOM 685 C CA . VAL A 1 89 ? -48.355 -10.041 2.281 1.00 45.53 89 VAL A CA 1
ATOM 686 C C . VAL A 1 89 ? -47.116 -9.810 1.425 1.00 45.53 89 VAL A C 1
ATOM 688 O O . VAL A 1 89 ? -46.709 -8.676 1.182 1.00 45.53 89 VAL A O 1
ATOM 691 N N . GLY A 1 90 ? -46.492 -10.917 1.023 1.00 38.91 90 GLY A N 1
ATOM 692 C CA . GLY A 1 90 ? -45.432 -10.950 0.026 1.00 38.91 90 GLY A CA 1
ATOM 693 C C . GLY A 1 90 ? -45.987 -10.775 -1.387 1.00 38.91 90 GLY A C 1
ATOM 694 O O . GLY A 1 90 ? -47.122 -11.150 -1.674 1.00 38.91 90 GLY A O 1
ATOM 695 N N . VAL A 1 91 ? -45.161 -10.228 -2.275 1.00 44.03 91 VAL A N 1
ATOM 696 C CA . VAL A 1 91 ? -45.433 -10.140 -3.712 1.00 44.03 91 VAL A CA 1
ATOM 697 C C . VAL A 1 91 ? -44.318 -10.887 -4.436 1.00 44.03 91 VAL A C 1
ATOM 699 O O . VAL A 1 91 ? -43.188 -10.413 -4.508 1.00 44.03 91 VAL A O 1
ATOM 702 N N . ALA A 1 92 ? -44.642 -12.071 -4.952 1.00 45.56 92 ALA A N 1
ATOM 703 C CA . ALA A 1 92 ? -43.854 -12.780 -5.952 1.00 45.56 92 ALA A CA 1
ATOM 704 C C . ALA A 1 92 ? -44.614 -12.683 -7.281 1.00 45.56 92 ALA A C 1
ATOM 706 O O . ALA A 1 92 ? -45.759 -13.123 -7.366 1.00 45.56 92 ALA A O 1
ATOM 707 N N . VAL A 1 93 ? -44.001 -12.084 -8.303 1.00 44.41 93 VAL A N 1
ATOM 708 C CA . VAL A 1 93 ? -44.559 -12.018 -9.662 1.00 44.41 93 VAL A CA 1
ATOM 709 C C . VAL A 1 93 ? -43.760 -12.969 -10.547 1.00 44.41 93 VAL A C 1
ATOM 711 O O . VAL A 1 93 ? -42.564 -12.779 -10.752 1.00 44.41 93 VAL A O 1
ATOM 714 N N . ALA A 1 94 ? -44.431 -14.011 -11.037 1.00 41.41 94 ALA A N 1
ATOM 715 C CA . ALA A 1 94 ? -43.904 -14.991 -11.976 1.00 41.41 94 ALA A CA 1
ATOM 716 C C . ALA A 1 94 ? -44.024 -14.470 -13.418 1.00 41.41 94 ALA A C 1
ATOM 718 O O . ALA A 1 94 ? -45.101 -14.051 -13.838 1.00 41.41 94 ALA A O 1
ATOM 719 N N . ALA A 1 95 ? -42.933 -14.534 -14.182 1.00 46.75 95 ALA A N 1
ATOM 720 C CA . ALA A 1 95 ? -42.919 -14.278 -15.618 1.00 46.75 95 ALA A CA 1
ATOM 721 C C . ALA A 1 95 ? -42.628 -15.591 -16.360 1.00 46.75 95 ALA A C 1
ATOM 723 O O . ALA A 1 95 ? -41.499 -16.071 -16.366 1.00 46.75 95 ALA A O 1
ATOM 724 N N . ALA A 1 96 ? -43.655 -16.175 -16.975 1.00 50.12 96 ALA A N 1
ATOM 725 C CA . ALA A 1 96 ? -43.514 -17.267 -17.933 1.00 50.12 96 ALA A CA 1
ATOM 726 C C . ALA A 1 96 ? -44.589 -17.122 -19.022 1.00 50.12 96 ALA A C 1
ATOM 728 O O . ALA A 1 96 ? -45.675 -17.684 -18.923 1.00 50.12 96 ALA A O 1
A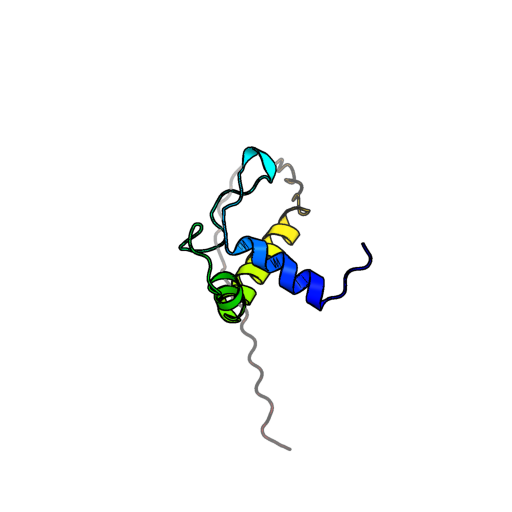TOM 729 N N . VAL A 1 97 ? -44.282 -16.337 -20.057 1.00 51.38 97 VAL A N 1
ATOM 730 C CA . VAL A 1 97 ? -45.025 -16.304 -21.329 1.00 51.38 97 VAL A CA 1
ATOM 731 C C . VAL A 1 97 ? -44.000 -16.401 -22.459 1.00 51.38 97 VAL A C 1
ATOM 733 O O . VAL A 1 97 ? -43.672 -15.415 -23.107 1.00 51.38 97 VAL A O 1
ATOM 736 N N . VAL A 1 98 ? -43.424 -17.592 -22.638 1.00 49.53 98 VAL A N 1
ATOM 737 C CA . VAL A 1 98 ? -42.587 -17.954 -23.800 1.00 49.53 98 VAL A CA 1
ATOM 738 C C . VAL A 1 98 ? -42.880 -19.406 -24.175 1.00 49.53 98 VAL A C 1
ATOM 740 O O . VAL A 1 98 ? -41.998 -20.245 -24.108 1.00 49.53 98 VAL A O 1
ATOM 743 N N . ILE A 1 99 ? -44.132 -19.734 -24.502 1.00 48.34 99 ILE A N 1
ATOM 744 C CA . ILE A 1 99 ? -44.479 -20.895 -25.342 1.00 48.34 99 ILE A CA 1
ATOM 745 C C . ILE A 1 99 ? -45.811 -20.562 -26.032 1.00 48.34 99 ILE A C 1
ATOM 747 O O . ILE A 1 99 ? -46.859 -20.832 -25.459 1.00 48.34 99 ILE A O 1
ATOM 751 N N . LEU A 1 100 ? -45.765 -19.891 -27.191 1.00 44.31 100 LEU A N 1
ATOM 752 C CA . LEU A 1 100 ? -46.595 -20.141 -28.389 1.00 44.31 100 LEU A CA 1
ATOM 753 C C . LEU A 1 100 ? -46.450 -18.971 -29.384 1.00 44.31 100 LEU A C 1
ATOM 755 O O . LEU A 1 100 ? -47.307 -18.091 -29.460 1.00 44.31 100 LEU A O 1
ATOM 759 N N . SER A 1 101 ? -45.351 -18.949 -30.136 1.00 46.41 101 SER A N 1
ATOM 760 C CA . SER A 1 101 ? -45.223 -18.311 -31.457 1.00 46.41 101 SER A CA 1
ATOM 761 C C . SER A 1 101 ? -44.057 -18.955 -32.189 1.00 46.41 101 SER A C 1
ATOM 763 O O . SER A 1 101 ? -43.028 -19.185 -31.515 1.00 46.41 101 SER A O 1
#

Organism: Eucalyptus grandis (NCBI:txid71139)

Foldseek 3Di:
DPDDPVRVVVVVLVLCADFDDCVPPVDGDRLAPCRHDRDCRNVVCVVPPVNVVVVVVVVVVVVVCVPDDPPPPPDPDDDDDDDDDDDDDDDDDDDDDPPDD

pLDDT: mean 74.53, std 19.97, range [37.34, 96.0]

Radius of gyration: 25.73 Å; chains: 1; bounding box: 66×35×55 Å

InterPro domains:
  IPR002016 Haem peroxidase [PF00141] (1-53)
  IPR002016 Haem peroxidase [PR00458] (7-22)
  IPR002016 Haem peroxidase [PR00458] (31-46)
  IPR002207 Class I peroxidase [PR00459] (1-22)
  IPR002207 Class I peroxidase [PR00459] (23-47)
  IPR010255 Haem peroxidase superfamily [SSF48113] (1-72)
  IPR019793 Peroxidases heam-ligand binding site [PS00435] (7-17)
  IPR044831 Heme-binding peroxidase Ccp1-like [PTHR31356] (1-44)

Sequence (101 aa):
MGLSEKDIVALSGAHTLGRAHQERSGFDGPWTQEPLKFDNSYFVMWQDEDAIFRDYAISHKKLSELGFMPSSSRSKTVANGAILAQGAVGVAVAAAVVILS